Protein AF-A0A2E3HCA0-F1 (afdb_monomer_lite)

Radius of gyration: 14.73 Å; chains: 1; bounding box: 34×25×43 Å

Secondary structure (DSSP, 8-state):
------S--HHHHHHHHHHHT--HHHHHHHHHT-S-TT--TTGGGS---S-HHHHHHHTT--------

Structure (mmCIF, N/CA/C/O backbone):
data_AF-A0A2E3HCA0-F1
#
_entry.id   AF-A0A2E3HCA0-F1
#
loop_
_atom_site.group_PDB
_atom_site.id
_atom_site.type_symbol
_atom_site.label_atom_id
_atom_site.label_alt_id
_atom_site.label_comp_id
_atom_site.label_asym_id
_atom_site.label_entity_id
_atom_site.label_seq_id
_atom_site.pdbx_PDB_ins_code
_atom_site.Cartn_x
_atom_site.Cartn_y
_atom_site.Cartn_z
_atom_site.occupancy
_atom_site.B_iso_or_equiv
_atom_site.auth_seq_id
_atom_site.auth_comp_id
_atom_site.auth_asym_id
_atom_site.auth_atom_id
_atom_site.pdbx_PDB_model_num
ATOM 1 N N . MET A 1 1 ? 21.480 -19.082 -23.898 1.00 35.34 1 MET A N 1
ATOM 2 C CA . MET A 1 1 ? 20.080 -18.884 -24.332 1.00 35.34 1 MET A CA 1
ATOM 3 C C . MET A 1 1 ? 19.501 -17.745 -23.498 1.00 35.34 1 MET A C 1
ATOM 5 O O . MET A 1 1 ? 19.120 -17.960 -22.359 1.00 35.34 1 MET A O 1
ATOM 9 N N . ILE A 1 2 ? 19.586 -16.509 -23.998 1.00 44.06 2 ILE A N 1
ATOM 10 C CA . ILE A 1 2 ? 19.171 -15.299 -23.268 1.00 44.06 2 ILE A CA 1
ATOM 11 C C . ILE A 1 2 ? 17.676 -15.104 -23.537 1.00 44.06 2 ILE A C 1
ATOM 13 O O . ILE A 1 2 ? 17.270 -14.9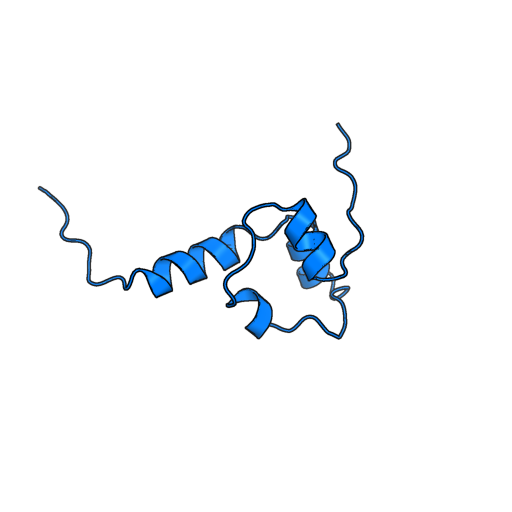16 -24.684 1.00 44.06 2 ILE A O 1
ATOM 17 N N . LEU A 1 3 ? 16.846 -15.227 -22.503 1.00 49.03 3 LEU A N 1
ATOM 18 C CA . LEU A 1 3 ? 15.399 -15.050 -22.609 1.00 49.03 3 LEU A CA 1
ATOM 19 C C . LEU A 1 3 ? 15.099 -13.583 -22.958 1.00 49.03 3 LEU A C 1
ATOM 21 O O . LEU A 1 3 ? 15.368 -12.686 -22.163 1.00 49.03 3 LEU A O 1
ATOM 25 N N . LYS A 1 4 ? 14.536 -13.326 -24.147 1.00 54.34 4 LYS A N 1
ATOM 26 C CA . LYS A 1 4 ? 13.957 -12.016 -24.489 1.00 54.34 4 LYS A CA 1
ATOM 27 C C . LYS A 1 4 ? 12.870 -11.694 -23.453 1.00 54.34 4 LYS A C 1
ATOM 29 O O . LYS A 1 4 ? 11.977 -12.531 -23.282 1.00 54.34 4 LYS A O 1
ATOM 34 N N . PRO A 1 5 ? 12.886 -10.529 -22.778 1.00 57.47 5 PRO A N 1
ATOM 35 C CA . PRO A 1 5 ? 11.798 -10.169 -21.883 1.00 57.47 5 PRO A CA 1
ATOM 36 C C . PRO A 1 5 ? 10.531 -10.076 -22.734 1.00 57.47 5 PRO A C 1
ATOM 38 O O . PRO A 1 5 ? 10.438 -9.255 -23.645 1.00 57.47 5 PRO A O 1
ATOM 41 N N . ARG A 1 6 ? 9.585 -10.989 -22.499 1.00 58.34 6 ARG A N 1
ATOM 42 C CA .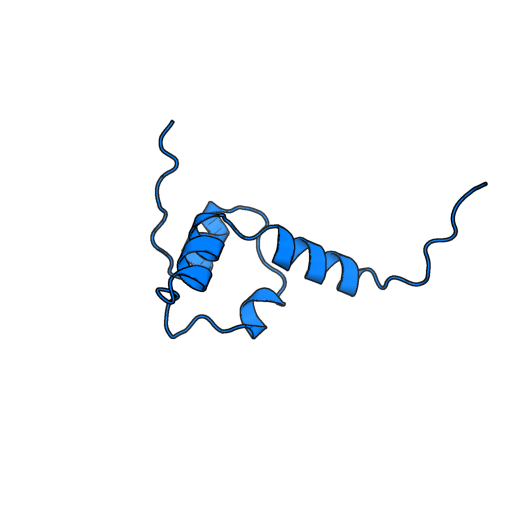 ARG A 1 6 ? 8.298 -11.061 -23.197 1.00 58.34 6 ARG A CA 1
ATOM 43 C C . ARG A 1 6 ? 7.470 -9.817 -22.877 1.00 58.34 6 ARG A C 1
ATOM 45 O O . ARG A 1 6 ? 6.612 -9.884 -22.015 1.00 58.34 6 ARG A O 1
ATOM 52 N N . GLY A 1 7 ? 7.758 -8.684 -23.517 1.00 60.59 7 GLY A N 1
ATOM 53 C CA . GLY A 1 7 ? 6.893 -7.501 -23.603 1.00 60.59 7 GLY A CA 1
ATOM 54 C C . GLY A 1 7 ? 6.217 -7.040 -22.307 1.00 60.59 7 GLY A C 1
ATOM 55 O O . GLY A 1 7 ? 5.121 -6.486 -22.374 1.00 60.59 7 GLY A O 1
ATOM 56 N N . ILE A 1 8 ? 6.807 -7.277 -21.131 1.00 63.72 8 ILE A N 1
ATOM 57 C CA . ILE A 1 8 ? 6.187 -6.861 -19.876 1.00 63.72 8 ILE A CA 1
ATOM 58 C C . ILE A 1 8 ? 6.455 -5.372 -19.728 1.00 63.72 8 ILE A C 1
ATOM 60 O O . ILE A 1 8 ? 7.597 -4.940 -19.576 1.00 63.72 8 ILE A O 1
ATOM 64 N N . ARG A 1 9 ? 5.392 -4.570 -19.809 1.00 72.94 9 ARG A N 1
ATOM 65 C CA . ARG A 1 9 ? 5.502 -3.122 -19.630 1.00 72.94 9 ARG A CA 1
ATOM 66 C C . ARG A 1 9 ? 6.050 -2.847 -18.222 1.00 72.94 9 ARG A C 1
ATOM 68 O O . ARG A 1 9 ? 5.482 -3.382 -17.271 1.00 72.94 9 ARG A O 1
ATOM 75 N N . PRO A 1 10 ? 7.063 -1.982 -18.046 1.00 69.69 10 PRO A N 1
ATOM 76 C CA . PRO A 1 10 ? 7.623 -1.669 -16.726 1.00 69.69 10 PRO A CA 1
ATOM 77 C C . PRO A 1 10 ? 6.556 -1.273 -15.695 1.00 69.69 10 PRO A C 1
ATOM 79 O O . PRO A 1 10 ? 6.568 -1.743 -14.564 1.00 69.69 10 PRO A O 1
ATOM 82 N N . ARG A 1 11 ? 5.534 -0.524 -16.130 1.00 71.56 11 ARG A N 1
ATOM 83 C CA . ARG A 1 11 ? 4.371 -0.148 -15.311 1.00 71.56 11 ARG A CA 1
ATOM 84 C C . ARG A 1 11 ? 3.575 -1.346 -14.777 1.00 71.56 11 ARG A C 1
ATOM 86 O O . ARG A 1 11 ? 3.006 -1.261 -13.696 1.00 71.56 11 ARG A O 1
ATOM 93 N N . TYR A 1 12 ? 3.503 -2.442 -15.532 1.00 71.19 12 TYR A N 1
ATOM 94 C CA . TYR A 1 12 ? 2.850 -3.675 -15.091 1.00 71.19 12 TYR A CA 1
ATOM 95 C C . TYR A 1 12 ? 3.670 -4.360 -13.995 1.00 71.19 12 TYR A C 1
ATOM 97 O O . TYR A 1 12 ? 3.107 -4.744 -12.975 1.00 71.19 12 TYR A O 1
ATOM 105 N N . VAL A 1 13 ? 4.997 -4.425 -14.158 1.00 76.00 13 VAL A N 1
ATOM 106 C CA . VAL A 1 13 ? 5.905 -4.966 -13.132 1.00 76.00 13 VAL A CA 1
ATOM 107 C C . VAL A 1 13 ? 5.792 -4.164 -11.839 1.00 76.00 13 VAL A C 1
ATOM 109 O O . VAL A 1 13 ? 5.579 -4.754 -10.787 1.00 76.00 13 VAL A O 1
ATOM 112 N N . SER A 1 14 ? 5.835 -2.831 -11.906 1.00 73.81 14 SER A N 1
ATOM 113 C CA . SER A 1 14 ? 5.688 -1.975 -10.722 1.00 73.81 14 SER A CA 1
ATOM 114 C C . SER A 1 14 ? 4.347 -2.175 -10.013 1.00 73.81 14 SER A C 1
ATOM 116 O O . SER A 1 14 ? 4.317 -2.241 -8.792 1.00 73.81 14 SER A O 1
ATOM 118 N N . LYS A 1 15 ? 3.242 -2.335 -10.754 1.00 74.12 15 LYS A N 1
ATOM 119 C CA . LYS A 1 15 ? 1.926 -2.621 -10.159 1.00 74.12 15 LYS A CA 1
ATOM 120 C C . LYS A 1 15 ? 1.890 -3.968 -9.441 1.00 74.12 15 LYS A C 1
ATOM 122 O O . LYS A 1 15 ? 1.389 -4.048 -8.325 1.00 74.12 15 LYS A O 1
ATOM 127 N N . VAL A 1 16 ? 2.429 -5.013 -10.068 1.00 76.50 16 VAL A N 1
ATOM 128 C CA . VAL A 1 16 ? 2.484 -6.354 -9.466 1.00 76.50 16 VAL A CA 1
ATOM 129 C C . VAL A 1 16 ? 3.381 -6.352 -8.231 1.00 76.50 16 VAL A C 1
ATOM 131 O O . VAL A 1 16 ? 2.999 -6.907 -7.206 1.00 76.50 16 VAL A O 1
ATOM 134 N N . LEU A 1 17 ? 4.537 -5.687 -8.297 1.00 75.62 17 LEU A N 1
ATOM 135 C CA . LEU A 1 17 ? 5.434 -5.546 -7.154 1.00 75.62 17 LEU A CA 1
ATOM 136 C C . LEU A 1 17 ? 4.778 -4.754 -6.018 1.00 75.62 17 LEU A C 1
ATOM 138 O O . LEU A 1 17 ? 4.819 -5.214 -4.885 1.00 75.62 17 LEU A O 1
ATOM 142 N N . ASN A 1 18 ? 4.098 -3.641 -6.301 1.00 74.50 18 ASN A N 1
ATOM 143 C CA . ASN A 1 18 ? 3.388 -2.856 -5.281 1.00 74.50 18 ASN A CA 1
ATOM 144 C C . ASN A 1 18 ? 2.269 -3.645 -4.591 1.00 74.50 18 ASN A C 1
ATOM 146 O O . ASN A 1 18 ? 2.091 -3.525 -3.378 1.00 74.50 18 ASN A O 1
ATOM 150 N N . ALA A 1 19 ? 1.543 -4.477 -5.342 1.00 72.06 19 ALA A N 1
ATOM 151 C CA . ALA A 1 19 ? 0.528 -5.361 -4.780 1.00 72.06 19 ALA A CA 1
ATOM 152 C C . ALA A 1 19 ? 1.155 -6.495 -3.947 1.00 72.06 19 ALA A C 1
ATOM 154 O O . ALA A 1 19 ? 0.669 -6.829 -2.865 1.00 72.06 19 ALA A O 1
ATOM 155 N N . ALA A 1 20 ? 2.264 -7.077 -4.415 1.00 76.19 20 ALA A N 1
ATOM 156 C CA . ALA A 1 20 ? 2.968 -8.142 -3.705 1.00 76.19 20 ALA A CA 1
ATOM 157 C C . ALA A 1 20 ? 3.617 -7.643 -2.400 1.00 76.19 20 ALA A C 1
ATOM 159 O O . ALA A 1 20 ? 3.579 -8.350 -1.385 1.00 76.19 20 ALA A O 1
ATOM 160 N N . TYR A 1 21 ? 4.147 -6.416 -2.411 1.00 78.31 21 TYR A N 1
ATOM 161 C CA . TYR A 1 21 ? 4.875 -5.776 -1.310 1.00 78.31 21 TYR A CA 1
ATOM 162 C C . TYR A 1 21 ? 3.974 -5.030 -0.313 1.00 78.31 21 TYR A C 1
ATOM 164 O O . TYR A 1 21 ? 4.404 -4.090 0.355 1.00 78.31 21 TYR A O 1
ATOM 172 N N . LEU A 1 22 ? 2.710 -5.447 -0.196 1.00 80.00 22 LEU A N 1
ATOM 173 C CA . LEU A 1 22 ? 1.835 -4.997 0.883 1.00 80.00 22 LEU A CA 1
ATOM 174 C C . LEU A 1 22 ? 2.405 -5.405 2.247 1.00 80.00 22 LEU A C 1
ATOM 176 O O . LEU A 1 22 ? 2.718 -6.588 2.442 1.00 80.00 22 LEU A O 1
ATOM 180 N N . ALA A 1 23 ? 2.417 -4.472 3.202 1.00 82.69 23 ALA A N 1
ATOM 181 C CA . ALA A 1 23 ? 2.705 -4.795 4.593 1.00 82.69 23 ALA A CA 1
ATOM 182 C C . ALA A 1 23 ? 1.787 -5.937 5.093 1.00 82.69 23 ALA A C 1
ATOM 184 O O . ALA A 1 23 ? 0.582 -5.947 4.798 1.00 82.69 23 ALA A O 1
ATOM 185 N N . PRO A 1 24 ? 2.314 -6.905 5.865 1.00 80.56 24 PRO A N 1
ATOM 186 C CA . PRO A 1 24 ? 1.538 -8.048 6.349 1.00 80.56 24 PRO A CA 1
ATOM 187 C C . PRO A 1 24 ? 0.283 -7.659 7.138 1.00 80.56 24 PRO A C 1
ATOM 189 O O . PRO A 1 24 ? -0.739 -8.333 7.024 1.00 80.56 24 PRO A O 1
ATOM 192 N N . ALA A 1 25 ? 0.338 -6.565 7.905 1.00 79.25 25 ALA A N 1
ATOM 193 C CA . ALA A 1 25 ? -0.805 -6.037 8.650 1.00 79.25 25 ALA A CA 1
ATOM 194 C C . ALA A 1 25 ? -1.972 -5.658 7.722 1.00 79.25 25 ALA A C 1
ATOM 196 O O . ALA A 1 25 ? -3.114 -6.014 7.993 1.00 79.25 25 ALA A O 1
ATOM 197 N N . ILE A 1 26 ? -1.674 -5.044 6.575 1.00 77.31 26 ILE A N 1
ATOM 198 C CA . ILE A 1 26 ? -2.675 -4.660 5.573 1.00 77.31 26 ILE A CA 1
ATOM 199 C C . ILE A 1 26 ? -3.281 -5.910 4.930 1.00 77.31 26 ILE A C 1
ATOM 201 O O . ILE A 1 26 ? -4.497 -6.012 4.804 1.00 77.31 26 ILE A O 1
ATOM 205 N N . LYS A 1 27 ? -2.456 -6.912 4.582 1.00 82.19 27 LYS A N 1
ATOM 206 C CA . LYS A 1 27 ? -2.963 -8.194 4.053 1.00 82.19 27 LYS A CA 1
ATOM 207 C C . LYS A 1 27 ? -3.925 -8.853 5.039 1.00 82.19 27 LYS A C 1
ATOM 209 O O . LYS A 1 27 ? -4.961 -9.362 4.626 1.00 82.19 27 LYS A O 1
ATOM 214 N N . ARG A 1 28 ? -3.602 -8.821 6.336 1.00 82.25 28 ARG A N 1
ATOM 215 C CA . ARG A 1 28 ? -4.481 -9.336 7.394 1.00 82.25 28 ARG A CA 1
ATOM 216 C C . ARG A 1 28 ? -5.773 -8.533 7.497 1.00 82.25 28 ARG A C 1
ATOM 218 O O . ARG A 1 28 ? -6.820 -9.159 7.546 1.00 82.25 28 ARG A O 1
ATOM 225 N N . ALA A 1 29 ? -5.716 -7.203 7.452 1.00 79.94 29 ALA A N 1
ATOM 226 C CA . ALA A 1 29 ? -6.907 -6.355 7.501 1.00 79.94 29 ALA A CA 1
ATOM 227 C C . ALA A 1 29 ? -7.866 -6.622 6.326 1.00 79.94 29 ALA A C 1
ATOM 229 O O . ALA A 1 29 ? -9.072 -6.752 6.525 1.00 79.94 29 ALA A O 1
ATOM 230 N N . ILE A 1 30 ? -7.326 -6.805 5.114 1.00 82.06 30 ILE A N 1
ATOM 231 C CA . ILE A 1 30 ? -8.107 -7.194 3.927 1.00 82.06 30 ILE A CA 1
ATOM 232 C C . ILE A 1 30 ? -8.748 -8.570 4.134 1.00 82.06 30 ILE A C 1
ATOM 234 O O . ILE A 1 30 ? -9.951 -8.726 3.944 1.00 82.06 30 ILE A O 1
ATOM 238 N N . LEU A 1 31 ? -7.960 -9.571 4.544 1.00 81.50 31 LEU A N 1
ATOM 239 C CA . LEU A 1 31 ? -8.451 -10.938 4.759 1.00 81.50 31 LEU A CA 1
ATOM 240 C C . LEU A 1 31 ? -9.489 -11.028 5.886 1.00 81.50 31 LEU A C 1
ATOM 242 O O . LEU A 1 31 ? -10.368 -11.881 5.836 1.00 81.50 31 LEU A O 1
ATOM 246 N N . GLN A 1 32 ? -9.384 -10.166 6.897 1.00 83.00 32 GLN A N 1
ATOM 247 C CA . GLN A 1 32 ? -10.298 -10.104 8.038 1.00 83.00 32 GLN A CA 1
ATOM 248 C C . GLN A 1 32 ? -11.521 -9.214 7.779 1.00 83.00 32 GLN A C 1
ATOM 250 O O . GLN A 1 32 ? -12.421 -9.178 8.613 1.00 83.00 32 GLN A O 1
ATOM 255 N N . GLY A 1 33 ? -11.567 -8.488 6.656 1.00 80.88 33 GLY A N 1
ATOM 256 C CA . GLY A 1 33 ? -12.621 -7.510 6.381 1.00 80.88 33 GLY A CA 1
ATOM 257 C C . GLY A 1 33 ? -12.610 -6.307 7.331 1.00 80.88 33 GLY A C 1
ATOM 258 O O . GLY A 1 33 ? -13.589 -5.574 7.393 1.00 80.88 33 GLY A O 1
ATOM 259 N N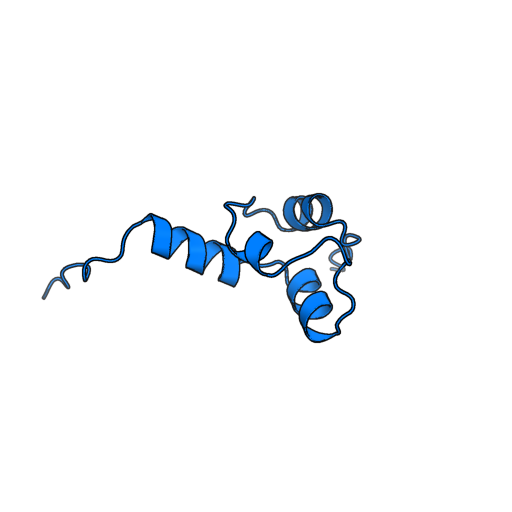 . THR A 1 34 ? -11.513 -6.095 8.063 1.00 81.56 34 THR A N 1
ATOM 260 C CA . THR A 1 34 ? -11.296 -4.958 8.973 1.00 81.56 34 THR A CA 1
ATOM 261 C C . THR A 1 34 ? -10.554 -3.813 8.288 1.00 81.56 34 THR A C 1
ATOM 263 O O . THR A 1 34 ? -10.042 -2.910 8.948 1.00 81.56 34 THR A O 1
ATOM 266 N N . GLN A 1 35 ? -10.467 -3.859 6.956 1.00 77.62 35 GLN A N 1
ATOM 267 C CA . GLN A 1 35 ? -9.907 -2.770 6.173 1.00 77.62 35 GLN A CA 1
ATOM 268 C C . GLN A 1 35 ? -10.727 -1.484 6.383 1.00 77.62 35 GLN A C 1
ATOM 270 O O . GLN A 1 35 ? -11.955 -1.562 6.498 1.00 77.62 35 GLN A O 1
ATOM 275 N N . PRO A 1 36 ? -10.077 -0.312 6.421 1.00 75.88 36 PRO A N 1
ATOM 276 C CA . PRO A 1 36 ? -10.785 0.953 6.549 1.00 75.88 36 PRO A CA 1
ATOM 277 C C . PRO A 1 36 ? -11.782 1.160 5.393 1.00 75.88 36 PRO A C 1
ATOM 279 O O . PRO A 1 36 ? -11.508 0.723 4.273 1.00 75.88 36 PRO A O 1
ATOM 282 N N . PRO A 1 37 ? -12.941 1.802 5.620 1.00 74.88 37 PRO A N 1
ATOM 283 C CA . PRO A 1 37 ? -13.951 2.022 4.579 1.00 74.88 37 PRO A CA 1
ATOM 284 C C . PRO A 1 37 ? -13.453 2.894 3.414 1.00 74.88 37 PRO A C 1
ATOM 286 O O . PRO A 1 37 ? -13.963 2.795 2.299 1.00 74.88 37 PRO A O 1
ATOM 289 N N . GLU A 1 38 ? -12.448 3.730 3.654 1.00 77.25 38 GLU A N 1
ATOM 290 C CA . GLU A 1 38 ? -11.738 4.516 2.649 1.00 77.25 38 GLU A CA 1
ATOM 291 C C . GLU A 1 38 ? -10.788 3.679 1.782 1.00 77.25 38 GLU A C 1
ATOM 293 O O . GLU A 1 38 ? -10.402 4.133 0.708 1.00 77.25 38 GLU A O 1
ATOM 298 N N . PHE A 1 39 ? -10.438 2.459 2.210 1.00 75.50 39 PHE A N 1
ATOM 299 C CA . PHE A 1 39 ? -9.504 1.592 1.505 1.00 75.50 39 PHE A CA 1
ATOM 300 C C . PHE A 1 39 ? -10.208 0.764 0.432 1.00 75.50 39 PHE A C 1
ATOM 302 O O . PHE A 1 39 ? -10.968 -0.168 0.715 1.00 75.50 39 PHE A O 1
ATOM 309 N N . GLN A 1 40 ? -9.924 1.077 -0.828 1.00 77.69 40 GLN A N 1
ATOM 310 C CA . GLN A 1 40 ? -10.506 0.411 -1.982 1.00 77.69 40 GLN A CA 1
ATOM 311 C C . GLN A 1 40 ? -9.472 -0.432 -2.732 1.00 77.69 40 GLN A C 1
ATOM 313 O O . GLN A 1 40 ? -8.268 -0.186 -2.722 1.00 77.69 40 GLN A O 1
ATOM 318 N N . ALA A 1 41 ? -9.950 -1.426 -3.485 1.00 74.94 41 ALA A N 1
ATOM 319 C CA . ALA A 1 41 ? -9.081 -2.295 -4.283 1.00 74.94 41 ALA A CA 1
ATOM 320 C C . ALA A 1 41 ? -8.243 -1.528 -5.327 1.00 74.94 41 ALA A C 1
ATOM 322 O O . ALA A 1 41 ? -7.174 -1.985 -5.728 1.00 74.94 41 ALA A O 1
ATOM 323 N N . GLN A 1 42 ? -8.710 -0.357 -5.766 1.00 75.88 42 GLN A N 1
ATOM 324 C CA . GLN A 1 42 ? -7.965 0.516 -6.674 1.00 75.88 42 GLN A CA 1
ATOM 325 C C . GLN A 1 42 ? -6.705 1.111 -6.030 1.00 75.88 42 GLN A C 1
ATOM 327 O O . GLN A 1 42 ? -5.714 1.303 -6.735 1.00 75.88 42 GLN A O 1
ATOM 332 N N . ASP A 1 43 ? -6.694 1.296 -4.708 1.00 76.06 43 ASP A N 1
ATOM 333 C CA . ASP A 1 43 ? -5.557 1.849 -3.964 1.00 76.06 43 ASP A CA 1
ATOM 334 C C . ASP A 1 43 ? -4.383 0.859 -3.916 1.00 76.06 43 ASP A C 1
ATOM 336 O O . ASP A 1 43 ? -3.219 1.257 -3.882 1.00 76.06 43 ASP A O 1
ATOM 340 N N . LEU A 1 44 ? -4.661 -0.443 -4.067 1.00 73.31 44 LEU A N 1
ATOM 341 C CA . LEU A 1 44 ? -3.643 -1.490 -4.244 1.00 73.31 44 LEU A CA 1
ATOM 342 C C . LEU A 1 44 ? -2.853 -1.343 -5.554 1.00 73.31 44 LEU A C 1
ATOM 344 O O . LEU A 1 44 ? -1.756 -1.888 -5.686 1.00 73.31 44 LEU A O 1
ATOM 348 N N . LEU A 1 45 ? -3.425 -0.657 -6.549 1.00 71.62 45 LEU A N 1
ATOM 349 C CA . LEU A 1 45 ? -2.859 -0.511 -7.892 1.00 71.62 45 LEU A CA 1
ATOM 350 C C . LEU A 1 45 ? -2.129 0.824 -8.095 1.00 71.62 45 LEU A C 1
ATOM 352 O O . LEU A 1 45 ? -1.542 1.036 -9.168 1.00 71.62 45 LEU A O 1
ATOM 356 N N . VAL A 1 46 ? -2.180 1.718 -7.104 1.00 74.56 46 VAL A N 1
ATOM 357 C CA . VAL A 1 46 ? -1.496 3.014 -7.110 1.00 74.56 46 VAL A CA 1
ATOM 358 C C . VAL A 1 46 ? -0.014 2.816 -6.771 1.00 74.56 46 VAL A C 1
ATOM 360 O O . VAL A 1 46 ? 0.388 1.847 -6.123 1.00 74.56 46 VAL A O 1
ATOM 363 N N . SER A 1 47 ? 0.839 3.705 -7.286 1.00 68.06 47 SER A N 1
ATOM 364 C CA . SER A 1 47 ? 2.245 3.724 -6.882 1.00 68.06 47 SER A CA 1
ATOM 365 C C . SER A 1 47 ? 2.335 4.168 -5.430 1.00 68.06 47 SER A C 1
ATOM 367 O O . SER A 1 47 ? 1.851 5.245 -5.106 1.00 68.06 47 SER A O 1
ATOM 369 N N . ARG A 1 48 ? 2.953 3.351 -4.581 1.00 71.25 48 ARG A N 1
ATOM 370 C CA . ARG A 1 48 ? 3.013 3.564 -3.133 1.00 71.25 48 ARG A CA 1
ATOM 371 C C . ARG A 1 48 ? 4.430 3.429 -2.615 1.00 71.25 48 ARG A C 1
ATOM 373 O O . ARG A 1 48 ? 5.281 2.854 -3.301 1.00 71.25 48 ARG A O 1
ATOM 380 N N . SER A 1 49 ? 4.666 3.941 -1.414 1.00 71.75 49 SER A N 1
ATOM 381 C CA . SER A 1 49 ? 5.954 3.765 -0.757 1.00 71.75 49 SER A CA 1
ATOM 382 C C . SER A 1 49 ? 6.242 2.275 -0.535 1.00 71.75 49 SER A C 1
ATOM 384 O O . SER A 1 49 ? 5.339 1.483 -0.253 1.00 71.75 49 SER A O 1
ATOM 386 N N . MET A 1 50 ? 7.501 1.868 -0.700 1.00 73.62 50 MET A N 1
ATOM 387 C CA . MET A 1 50 ? 7.949 0.499 -0.397 1.00 73.62 50 MET A CA 1
ATOM 388 C C . MET A 1 50 ? 8.226 0.296 1.100 1.00 73.62 50 MET A C 1
ATOM 390 O O . MET A 1 50 ? 8.463 -0.831 1.529 1.00 73.62 50 MET A O 1
ATOM 394 N N . ASP A 1 51 ? 8.176 1.375 1.881 1.00 80.06 51 ASP A N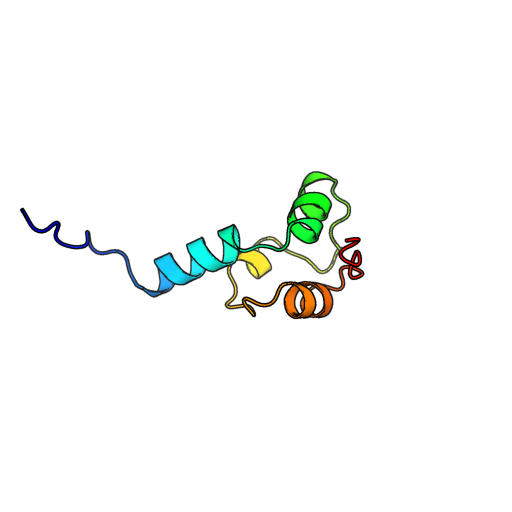 1
ATOM 395 C CA . ASP A 1 51 ? 8.288 1.359 3.334 1.00 80.06 51 ASP A CA 1
ATOM 396 C C . ASP A 1 51 ? 6.948 0.958 3.969 1.00 80.06 51 ASP A C 1
ATOM 398 O O . ASP A 1 51 ? 5.914 1.579 3.720 1.00 80.06 51 ASP A O 1
ATOM 402 N N . TRP A 1 52 ? 6.950 -0.104 4.775 1.00 80.38 52 TRP A N 1
ATOM 403 C CA . TRP A 1 52 ? 5.733 -0.631 5.394 1.00 80.38 52 TRP A CA 1
ATOM 404 C C . TRP A 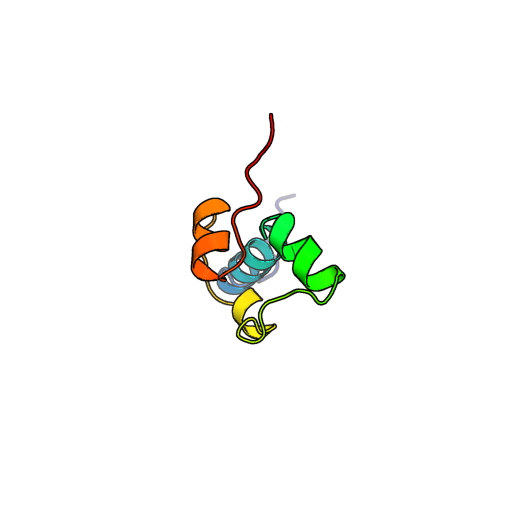1 52 ? 5.130 0.291 6.456 1.00 80.38 52 TRP A C 1
ATOM 406 O O . TRP A 1 52 ? 3.914 0.269 6.639 1.00 80.38 52 TRP A O 1
ATOM 416 N N . GLU A 1 53 ? 5.937 1.093 7.142 1.00 79.12 53 GLU A N 1
ATOM 417 C CA . GLU A 1 53 ? 5.468 2.046 8.147 1.00 79.12 53 GLU A CA 1
ATOM 418 C C . GLU A 1 53 ? 4.790 3.239 7.465 1.00 79.12 53 GLU A C 1
ATOM 420 O O . GLU A 1 53 ? 3.667 3.611 7.817 1.00 79.12 53 GLU A O 1
ATOM 425 N N . ALA A 1 54 ? 5.401 3.742 6.387 1.00 78.69 54 ALA A N 1
ATOM 426 C CA . ALA A 1 54 ? 4.787 4.746 5.522 1.00 78.69 54 ALA A CA 1
ATOM 427 C C . ALA A 1 54 ? 3.473 4.235 4.905 1.00 78.69 54 ALA A C 1
ATOM 429 O O . ALA A 1 54 ? 2.476 4.952 4.905 1.00 78.69 54 ALA A O 1
ATOM 430 N N . GLN A 1 55 ? 3.431 2.972 4.460 1.00 78.00 55 GLN A N 1
ATOM 431 C CA . GLN A 1 55 ? 2.212 2.349 3.932 1.00 78.00 55 GLN A CA 1
ATOM 432 C C . GLN A 1 55 ? 1.080 2.268 4.961 1.00 78.00 55 GLN A C 1
ATOM 434 O O . GLN A 1 55 ? -0.085 2.347 4.580 1.00 78.00 55 GLN A O 1
ATOM 439 N N . MET A 1 56 ? 1.394 2.049 6.238 1.00 78.25 56 MET A N 1
ATOM 440 C CA . MET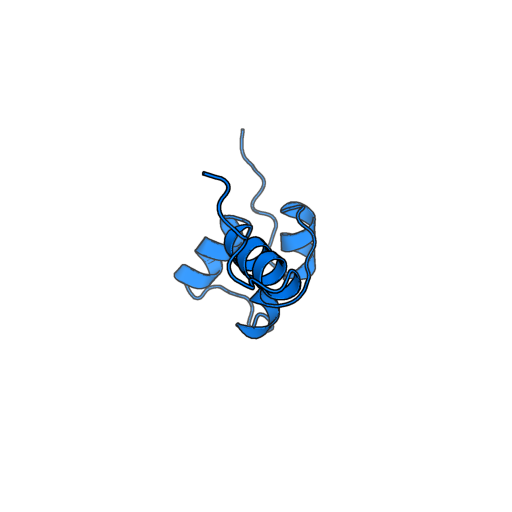 A 1 56 ? 0.383 1.988 7.297 1.00 78.25 56 MET A CA 1
ATOM 441 C C . MET A 1 56 ? -0.215 3.374 7.564 1.00 78.25 56 MET A C 1
ATOM 443 O O . MET A 1 56 ? -1.436 3.496 7.637 1.00 78.25 56 MET A O 1
ATOM 447 N N . SER A 1 57 ? 0.623 4.417 7.585 1.00 78.31 57 SER A N 1
ATOM 448 C CA . SER A 1 57 ? 0.185 5.816 7.691 1.00 78.31 57 SER A CA 1
ATOM 449 C C . SER A 1 57 ? -0.675 6.259 6.499 1.00 78.31 57 SER A C 1
ATOM 451 O O . SER A 1 57 ? -1.764 6.795 6.688 1.00 78.31 57 SER A O 1
ATOM 453 N N . GLU A 1 58 ? -0.237 5.965 5.269 1.00 75.12 58 GLU A N 1
ATOM 454 C CA . GLU A 1 58 ? -0.965 6.298 4.030 1.00 75.12 58 GLU A CA 1
ATOM 455 C C . GLU A 1 58 ? -2.357 5.656 3.957 1.00 75.12 58 GLU A C 1
ATOM 457 O O . GLU A 1 58 ? -3.253 6.198 3.314 1.00 75.12 58 GLU A O 1
ATOM 462 N N . LEU A 1 59 ? -2.535 4.498 4.595 1.00 71.94 59 LEU A N 1
ATOM 463 C CA . LEU A 1 59 ? -3.762 3.707 4.527 1.00 71.94 59 LEU A CA 1
ATOM 464 C C . LEU A 1 59 ? -4.614 3.776 5.793 1.00 71.94 59 LEU A C 1
ATOM 466 O O . LEU A 1 59 ? -5.583 3.031 5.893 1.00 71.94 59 LEU A O 1
ATOM 470 N N . GLY A 1 60 ? -4.246 4.609 6.771 1.00 69.19 60 GLY A N 1
ATOM 471 C CA . GLY A 1 60 ? -5.003 4.747 8.019 1.00 69.19 60 GLY A CA 1
ATOM 472 C C . GLY A 1 60 ? -5.048 3.473 8.871 1.00 69.19 60 GLY A C 1
ATOM 473 O O . GLY A 1 60 ? -5.876 3.359 9.773 1.00 69.19 60 GLY A O 1
ATOM 474 N N . ILE A 1 61 ? -4.169 2.501 8.607 1.00 69.75 61 ILE A N 1
ATOM 475 C CA . ILE A 1 61 ? -4.100 1.261 9.379 1.00 69.75 61 ILE A CA 1
ATOM 476 C C . ILE A 1 61 ? -3.168 1.518 10.565 1.00 69.75 61 ILE A C 1
ATOM 478 O O . ILE A 1 61 ? -2.014 1.894 10.346 1.00 69.75 61 ILE A O 1
ATOM 482 N N . PRO A 1 62 ? -3.624 1.326 11.819 1.00 64.12 62 PRO A N 1
ATOM 483 C CA . PRO A 1 62 ? -2.771 1.535 12.979 1.00 64.12 62 PRO A CA 1
ATOM 484 C C . PRO A 1 62 ? -1.538 0.646 12.845 1.00 64.12 62 PRO A C 1
ATOM 486 O O . PRO A 1 62 ? -1.666 -0.563 12.630 1.00 64.12 62 PRO A O 1
ATOM 489 N N . SER A 1 63 ? -0.354 1.262 12.931 1.00 58.12 63 SER A N 1
ATOM 490 C CA . SER A 1 63 ? 0.922 0.554 12.905 1.00 58.12 63 SER A CA 1
ATOM 491 C C . SER A 1 63 ? 0.893 -0.516 13.990 1.00 58.12 63 SER A C 1
ATOM 493 O O . SER A 1 63 ? 0.979 -0.221 15.183 1.00 58.12 63 SER A O 1
ATOM 495 N N . VAL A 1 64 ? 0.700 -1.774 13.587 1.00 59.12 64 VAL A N 1
ATOM 496 C CA . VAL A 1 64 ? 0.916 -2.903 14.485 1.00 59.12 64 VAL A CA 1
ATOM 497 C C . VAL A 1 64 ? 2.423 -2.984 14.608 1.00 59.12 64 VAL A C 1
ATOM 499 O O . VAL A 1 64 ? 3.088 -3.553 13.741 1.00 59.12 64 VAL A O 1
ATOM 502 N N . GLY A 1 65 ? 2.932 -2.322 15.649 1.00 48.94 65 GLY A N 1
ATOM 503 C CA . GLY A 1 65 ? 4.339 -2.294 15.998 1.00 48.94 65 GLY A CA 1
ATOM 504 C C . GLY A 1 65 ? 4.943 -3.679 15.823 1.00 48.94 65 GLY A C 1
ATOM 505 O O . GLY A 1 65 ? 4.427 -4.670 16.349 1.00 48.94 65 GLY A O 1
ATOM 506 N N . GLY A 1 66 ? 6.012 -3.739 15.032 1.00 40.59 66 GLY A N 1
ATOM 507 C CA . GLY A 1 66 ? 6.852 -4.919 14.934 1.00 40.59 66 GLY A CA 1
ATOM 508 C C . GLY A 1 66 ? 7.413 -5.223 16.316 1.00 40.59 66 GLY A C 1
ATOM 509 O O . GLY A 1 66 ? 8.353 -4.577 16.769 1.00 40.59 66 GLY A O 1
ATOM 510 N N . GLY A 1 67 ? 6.794 -6.173 17.010 1.00 40.44 67 GLY A N 1
ATOM 511 C CA . GLY A 1 67 ? 7.410 -6.831 18.145 1.00 40.44 67 GLY A CA 1
ATOM 512 C C . GLY A 1 67 ? 8.532 -7.728 17.638 1.00 40.44 67 GLY A C 1
ATOM 513 O O . GLY A 1 67 ? 8.229 -8.673 16.917 1.00 40.44 67 GLY A O 1
ATOM 514 N N . GLN A 1 68 ? 9.751 -7.386 18.068 1.00 33.94 68 GLN A N 1
ATOM 515 C CA . GLN A 1 68 ? 10.967 -8.206 18.211 1.00 33.94 68 GLN A CA 1
ATOM 516 C C . GLN A 1 68 ? 11.503 -8.959 16.987 1.00 33.94 68 GLN A C 1
ATOM 518 O O . GLN A 1 68 ? 10.833 -9.878 16.473 1.00 33.94 68 GLN A O 1
#

Foldseek 3Di:
DDDDPPPQDVLNVQLVCLLVLADPLQVVCVVVVVFDPPDDPVVSRDRADSDNVRVCVVRVNPPPDPDD

Sequence (68 aa):
MILKPRGIRPRYVSKVLNAAYLAPAIKRAILQGTQPPEFQAQDLLVSRSMDWEAQMSELGIPSVGGGQ

pLDDT: mean 70.77, std 11.89, range [33.94, 83.0]